Protein AF-A0A1V4VSV1-F1 (afdb_monomer)

pLDDT: mean 84.38, std 17.7, range [35.19, 97.5]

Solvent-accessible surface area (backbone atoms only — not comparable to full-atom values): 9452 Å² total; per-residue (Å²): 112,71,66,55,54,51,50,47,56,56,47,51,64,54,43,76,77,44,80,86,72,87,76,79,71,76,68,72,54,40,36,92,80,39,88,63,48,73,65,60,50,69,40,64,87,72,42,59,91,52,46,59,60,77,68,68,89,43,70,86,30,66,68,44,36,50,51,54,53,51,54,60,76,41,66,98,47,96,46,79,49,67,48,74,43,49,23,57,80,82,36,44,84,40,59,72,30,66,26,35,50,51,38,52,55,48,54,59,56,64,47,70,84,43,98,48,48,77,45,79,29,67,85,69,58,65,58,81,32,15,35,47,55,66,45,58,22,74,71,32,49,51,52,51,50,54,57,52,46,61,57,60,71,68,58,78,88,126

Structure (mmCIF, N/CA/C/O backbone):
data_AF-A0A1V4VSV1-F1
#
_entry.id   AF-A0A1V4VSV1-F1
#
loop_
_atom_site.group_PDB
_atom_site.id
_atom_site.type_symbol
_atom_site.label_atom_id
_atom_site.label_alt_id
_atom_site.label_comp_id
_atom_site.label_asym_id
_atom_site.label_entity_id
_atom_site.label_seq_id
_atom_site.pdbx_PDB_ins_code
_atom_site.Cartn_x
_atom_site.Cartn_y
_atom_site.Cartn_z
_atom_site.occupancy
_atom_site.B_iso_or_equiv
_atom_site.auth_seq_id
_atom_site.auth_comp_id
_atom_site.auth_asym_id
_atom_site.auth_atom_id
_atom_site.pdbx_PDB_model_num
ATOM 1 N N . MET A 1 1 ? -3.295 18.283 -8.071 1.00 55.94 1 MET A N 1
ATOM 2 C CA . MET A 1 1 ? -3.689 16.859 -7.999 1.00 55.94 1 MET A CA 1
ATOM 3 C C . MET A 1 1 ? -4.981 16.621 -7.213 1.00 55.94 1 MET A C 1
ATOM 5 O O . MET A 1 1 ? -5.969 16.2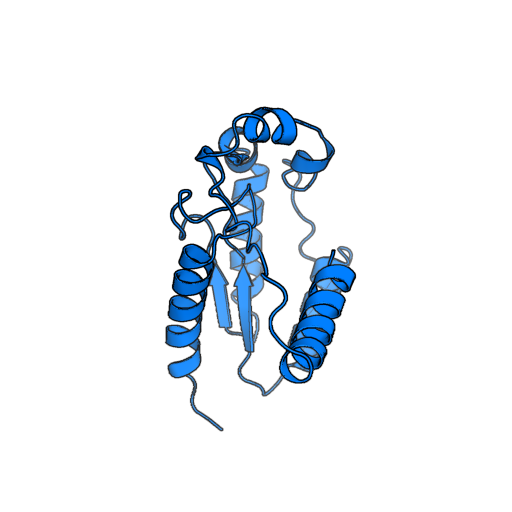85 -7.840 1.00 55.94 1 MET A O 1
ATOM 9 N N . TYR A 1 2 ? -5.063 16.860 -5.892 1.00 39.44 2 TYR A N 1
ATOM 10 C CA . TYR A 1 2 ? -6.349 16.731 -5.156 1.00 39.44 2 TYR A CA 1
ATOM 11 C C . TYR A 1 2 ? -7.333 17.883 -5.443 1.00 39.44 2 TYR A C 1
ATOM 13 O O . TYR A 1 2 ? -8.549 17.709 -5.459 1.00 39.44 2 TYR A O 1
ATOM 21 N N . LYS A 1 3 ? -6.786 19.073 -5.723 1.00 40.38 3 LYS A N 1
ATOM 22 C CA . LYS A 1 3 ? -7.541 20.266 -6.129 1.00 40.38 3 LYS A CA 1
ATOM 23 C C . LYS A 1 3 ? -8.302 20.051 -7.439 1.00 40.38 3 LYS A C 1
ATOM 25 O O . LYS A 1 3 ? -9.422 20.527 -7.558 1.00 40.38 3 LYS A O 1
ATOM 30 N N . ASP A 1 4 ? -7.722 19.287 -8.360 1.00 51.12 4 ASP A N 1
ATOM 31 C CA . ASP A 1 4 ? -8.300 19.030 -9.680 1.00 51.12 4 ASP A CA 1
ATOM 32 C C . ASP A 1 4 ? -9.447 18.013 -9.579 1.00 51.12 4 ASP A C 1
ATOM 34 O O . ASP A 1 4 ? -10.501 18.219 -10.166 1.00 51.12 4 ASP A O 1
ATOM 38 N N . LEU A 1 5 ? -9.307 16.986 -8.728 1.00 50.16 5 LEU A N 1
ATOM 39 C CA . LEU A 1 5 ? -10.374 16.025 -8.402 1.00 50.16 5 LEU A CA 1
ATOM 40 C C . LEU A 1 5 ? -11.557 16.668 -7.663 1.00 50.16 5 LEU A C 1
ATOM 42 O O . LEU A 1 5 ? -12.713 16.383 -7.970 1.00 50.16 5 LEU A O 1
ATOM 46 N N . LEU A 1 6 ? -11.290 17.575 -6.719 1.00 49.47 6 LEU A N 1
ATOM 47 C CA . LEU A 1 6 ? -12.348 18.326 -6.038 1.00 49.47 6 LEU A CA 1
ATOM 48 C C . LEU A 1 6 ? -13.021 19.334 -6.977 1.00 49.47 6 LEU A C 1
ATOM 50 O O . LEU A 1 6 ? -14.244 19.461 -6.954 1.00 49.47 6 LEU A O 1
ATOM 54 N N . GLN A 1 7 ? -12.255 20.015 -7.835 1.00 50.31 7 GLN A N 1
ATOM 55 C CA . GLN A 1 7 ? -12.815 20.873 -8.883 1.00 50.31 7 GLN A CA 1
ATOM 56 C C . GLN A 1 7 ? -13.692 20.080 -9.854 1.00 50.31 7 GLN A C 1
ATOM 58 O O . GLN A 1 7 ? -14.761 20.568 -10.210 1.00 50.31 7 GLN A O 1
ATOM 63 N N . LEU A 1 8 ? -13.297 18.857 -10.214 1.00 51.19 8 LEU A N 1
ATOM 64 C CA . LEU A 1 8 ? -14.093 17.946 -11.038 1.00 51.19 8 LEU A CA 1
ATOM 65 C C . LEU A 1 8 ? -15.399 17.540 -10.344 1.00 51.19 8 LEU A C 1
ATOM 67 O O . LEU A 1 8 ? -16.455 17.666 -10.952 1.00 51.19 8 LEU A O 1
ATOM 71 N N . TYR A 1 9 ? -15.366 17.166 -9.063 1.00 53.88 9 TYR A N 1
ATOM 72 C CA . TYR A 1 9 ? -16.575 16.799 -8.312 1.00 53.88 9 TYR A CA 1
ATOM 73 C C . TYR A 1 9 ? -17.576 17.964 -8.179 1.00 53.88 9 TYR A C 1
ATOM 75 O O . TYR A 1 9 ? -18.788 17.793 -8.338 1.00 53.88 9 TYR A O 1
ATOM 83 N N . PHE A 1 10 ? -17.087 19.184 -7.927 1.00 52.12 10 PHE A N 1
ATOM 84 C CA . PHE A 1 10 ? -17.950 20.369 -7.893 1.00 52.12 10 PHE A CA 1
ATOM 85 C C . PHE A 1 10 ? -18.446 20.769 -9.289 1.00 52.12 10 PHE A C 1
ATOM 87 O O . PHE A 1 10 ? -19.600 21.181 -9.424 1.00 52.12 10 PHE A O 1
ATOM 94 N N . ALA A 1 11 ? -17.628 20.596 -10.330 1.00 51.78 11 ALA A N 1
ATOM 95 C CA . ALA A 1 11 ? -18.034 20.808 -11.717 1.00 51.78 11 ALA A CA 1
ATOM 96 C C . ALA A 1 11 ? -19.105 19.797 -12.166 1.00 51.78 11 ALA A C 1
ATOM 98 O O . ALA A 1 11 ? -20.074 20.190 -12.811 1.00 51.78 11 ALA A O 1
ATOM 99 N N . GLU A 1 12 ? -19.005 18.526 -11.767 1.00 50.91 12 GLU A N 1
ATOM 100 C CA . GLU A 1 12 ? -20.013 17.487 -12.022 1.00 50.91 12 GLU A CA 1
ATOM 101 C C . GLU A 1 12 ? -21.366 17.830 -11.392 1.00 50.91 12 GLU A C 1
ATOM 103 O O . GLU A 1 12 ? -22.408 17.690 -12.037 1.00 50.91 12 GLU A O 1
ATOM 108 N N . LYS A 1 13 ? -21.363 18.358 -10.163 1.00 54.00 13 LYS A N 1
ATOM 109 C CA . LYS A 1 13 ? -22.592 18.787 -9.479 1.00 54.00 13 LYS A CA 1
ATOM 110 C C . LYS A 1 13 ? -23.255 19.993 -10.157 1.00 54.00 13 LYS A C 1
ATOM 112 O O . LYS A 1 13 ? -24.479 20.081 -10.186 1.00 54.00 13 LYS A O 1
ATOM 117 N N . ILE A 1 14 ? -22.457 20.896 -10.732 1.00 48.56 14 ILE A N 1
ATOM 118 C CA . ILE A 1 14 ? -22.936 22.039 -11.528 1.00 48.56 14 ILE A CA 1
ATOM 119 C C . ILE A 1 14 ? -23.462 21.571 -12.900 1.00 48.56 14 ILE A C 1
ATOM 121 O O . ILE A 1 14 ? -24.475 22.084 -13.380 1.00 48.56 14 ILE A O 1
ATOM 125 N N . ASN A 1 15 ? -22.845 20.547 -13.496 1.00 43.91 15 ASN A N 1
ATOM 126 C CA . ASN A 1 15 ? -23.240 19.964 -14.784 1.00 43.91 15 ASN A CA 1
ATOM 127 C C . ASN A 1 15 ? -24.507 19.093 -14.718 1.00 43.91 15 ASN A C 1
ATOM 129 O O . ASN A 1 15 ? -25.156 18.892 -15.740 1.00 43.91 15 ASN A O 1
ATOM 133 N N . GLN A 1 16 ? -24.934 18.628 -13.539 1.00 50.94 16 GLN A N 1
ATOM 134 C CA . GLN A 1 16 ? -26.268 18.025 -13.389 1.00 50.94 16 GLN A CA 1
ATOM 135 C C . GLN A 1 16 ? -27.408 19.043 -13.610 1.00 50.94 16 GLN A C 1
ATOM 137 O O . GLN A 1 16 ? -28.526 18.645 -13.927 1.00 50.94 16 GLN A O 1
ATOM 142 N N . ILE A 1 17 ? -27.133 20.351 -13.489 1.00 50.31 17 ILE A N 1
ATOM 143 C CA . ILE A 1 17 ? -28.122 21.439 -13.611 1.00 50.31 17 ILE A CA 1
ATOM 144 C C . ILE A 1 17 ? -28.134 22.054 -15.026 1.00 50.31 17 ILE A C 1
ATOM 146 O O . ILE A 1 17 ? -29.103 22.708 -15.414 1.00 50.31 17 ILE A O 1
ATOM 150 N N . ARG A 1 18 ? -27.089 21.844 -15.837 1.00 39.72 18 ARG A N 1
ATOM 151 C CA . ARG A 1 18 ? -26.972 22.416 -17.189 1.00 39.72 18 ARG A CA 1
ATOM 152 C C . ARG A 1 18 ? -26.518 21.346 -18.178 1.00 39.72 18 ARG A C 1
ATOM 154 O O . ARG A 1 18 ? -25.452 20.773 -18.020 1.00 39.72 18 ARG A O 1
ATOM 161 N N . GLY A 1 19 ? -27.375 21.079 -19.164 1.00 42.16 19 GLY A N 1
ATOM 162 C CA . GLY A 1 19 ? -27.332 19.933 -20.073 1.00 42.16 19 GLY A CA 1
ATOM 163 C C . GLY A 1 19 ? -25.960 19.523 -20.629 1.00 42.16 19 GLY A C 1
ATOM 164 O O . GLY A 1 19 ? -25.105 20.348 -20.929 1.00 42.16 19 GLY A O 1
ATOM 165 N N . LYS A 1 20 ? -25.838 18.196 -20.776 1.00 45.25 20 LYS A N 1
ATOM 166 C CA . LYS A 1 20 ? -24.750 17.369 -21.325 1.00 45.25 20 LYS A CA 1
ATOM 167 C C . LYS A 1 20 ? -23.638 18.123 -22.067 1.00 45.25 20 LYS A C 1
ATOM 169 O O . LYS A 1 20 ? -23.744 18.391 -23.261 1.00 45.25 20 LYS A O 1
ATOM 174 N N . ILE A 1 21 ? -22.515 18.300 -21.378 1.00 42.56 21 ILE A N 1
ATOM 175 C CA . ILE A 1 21 ? -21.195 18.380 -22.007 1.00 42.56 21 ILE A CA 1
ATOM 176 C C . ILE A 1 21 ? -20.694 16.931 -22.122 1.00 42.56 21 ILE A C 1
ATOM 178 O O . ILE A 1 21 ? -20.773 16.203 -21.128 1.00 42.56 21 ILE A O 1
ATOM 182 N N . PRO A 1 22 ? -20.230 16.462 -23.293 1.00 35.19 22 PRO A N 1
ATOM 183 C CA . PRO A 1 22 ? -19.671 15.127 -23.411 1.00 35.19 22 PRO A CA 1
ATOM 184 C C . PRO A 1 22 ? -18.382 15.091 -22.592 1.00 35.19 22 PRO A C 1
ATOM 186 O O . PRO A 1 22 ? -17.365 15.662 -22.976 1.00 35.19 22 PRO A O 1
ATOM 189 N N . VAL A 1 23 ? -18.445 14.456 -21.424 1.00 42.84 23 VAL A N 1
ATOM 190 C CA . VAL A 1 23 ? -17.249 14.077 -20.683 1.00 42.84 23 VAL A CA 1
ATOM 191 C C . VAL A 1 23 ? -16.655 12.920 -21.470 1.00 42.84 23 VAL A C 1
ATOM 193 O O . VAL A 1 23 ? -17.097 11.781 -21.335 1.00 42.84 23 VAL A O 1
ATOM 196 N N . GLU A 1 24 ? -15.681 13.200 -22.332 1.00 38.69 24 GLU A N 1
ATOM 197 C CA . GLU A 1 24 ? -14.713 12.171 -22.691 1.00 38.69 24 GLU A CA 1
ATOM 198 C C . GLU A 1 24 ? -13.991 11.790 -21.400 1.00 38.69 24 GLU A C 1
ATOM 200 O O . GLU A 1 24 ? -12.990 12.385 -20.998 1.00 38.69 24 GLU A O 1
ATOM 205 N N . THR A 1 25 ? -14.536 10.795 -20.705 1.00 44.81 25 THR A N 1
ATOM 206 C CA . THR A 1 25 ? -13.800 10.028 -19.719 1.00 44.81 25 THR A CA 1
ATOM 207 C C . THR A 1 25 ? -12.669 9.372 -20.496 1.00 44.81 25 THR A C 1
ATOM 209 O O . THR A 1 25 ? -12.864 8.306 -21.085 1.00 44.81 25 THR A O 1
ATOM 212 N N . LYS A 1 26 ? -11.489 9.999 -20.568 1.00 50.72 26 LYS A N 1
ATOM 213 C CA . LYS A 1 26 ? -10.279 9.252 -20.912 1.00 50.72 26 LYS A CA 1
ATOM 214 C C . LYS A 1 26 ? -10.145 8.201 -19.822 1.00 50.72 26 LYS A C 1
ATOM 216 O O . LYS A 1 26 ? -9.670 8.498 -18.730 1.00 50.72 26 LYS A O 1
ATOM 221 N N . SER A 1 27 ? -10.693 7.018 -20.102 1.00 63.28 27 SER A N 1
ATOM 222 C CA . SER A 1 27 ? -10.644 5.855 -19.231 1.00 63.28 27 SER A CA 1
ATOM 223 C C . SER A 1 27 ? -9.205 5.726 -18.758 1.00 63.28 27 SER A C 1
ATOM 225 O O . SER A 1 27 ? -8.291 5.783 -19.590 1.00 63.28 27 SER A O 1
ATOM 227 N N . VAL A 1 28 ? -9.003 5.673 -17.441 1.00 81.38 28 VAL A N 1
ATOM 228 C CA . VAL A 1 28 ? -7.671 5.542 -16.853 1.00 81.38 28 VAL A CA 1
ATOM 229 C C . VAL A 1 28 ? -7.062 4.272 -17.432 1.00 81.38 28 VAL A C 1
ATOM 231 O O . VAL A 1 28 ? -7.476 3.168 -17.094 1.00 81.38 28 VAL A O 1
ATOM 234 N N . GLN A 1 29 ? -6.124 4.440 -18.363 1.00 88.38 29 GLN A N 1
ATOM 235 C CA . GLN A 1 29 ? -5.552 3.310 -19.079 1.00 88.38 29 GLN A CA 1
ATOM 236 C C . GLN A 1 29 ? -4.646 2.506 -18.145 1.00 88.38 29 GLN A C 1
ATOM 238 O O . GLN A 1 29 ? -3.948 3.112 -17.313 1.00 88.38 29 GLN A O 1
ATOM 243 N N . PRO A 1 30 ? -4.620 1.173 -18.304 1.00 95.12 30 PRO A N 1
ATOM 244 C CA . PRO A 1 30 ? -3.684 0.333 -17.583 1.00 95.12 30 PRO A CA 1
ATOM 245 C C . PRO A 1 30 ? -2.246 0.709 -17.940 1.00 95.12 30 PRO A C 1
ATOM 247 O O . PRO A 1 30 ? -1.964 1.248 -19.016 1.00 95.12 30 PRO A O 1
ATOM 250 N N . TRP A 1 31 ? -1.325 0.420 -17.029 1.00 95.19 31 TRP A N 1
ATOM 251 C CA . TRP A 1 31 ? 0.078 0.798 -17.176 1.00 95.19 31 TRP A CA 1
ATOM 252 C C . TRP A 1 31 ? 0.735 0.196 -18.429 1.00 95.19 31 TRP A C 1
ATOM 254 O O . TRP A 1 31 ? 1.534 0.866 -19.077 1.00 95.19 31 TRP A O 1
ATOM 264 N N . TYR A 1 32 ? 0.353 -1.025 -18.819 1.00 94.88 32 TYR A N 1
ATOM 265 C CA . TYR A 1 32 ? 0.912 -1.727 -19.980 1.00 94.88 32 TYR A CA 1
ATOM 266 C C . TYR A 1 32 ? 0.457 -1.149 -21.329 1.00 94.88 32 TYR A C 1
ATOM 268 O O . TYR A 1 32 ? 0.977 -1.542 -22.365 1.00 94.88 32 TYR A O 1
ATOM 276 N N . ALA A 1 33 ? -0.506 -0.221 -21.336 1.00 94.69 33 ALA A N 1
ATOM 277 C CA . ALA A 1 33 ? -0.892 0.539 -22.526 1.00 94.69 33 ALA A CA 1
ATOM 278 C C . ALA A 1 33 ? -0.099 1.858 -22.667 1.00 94.69 33 ALA A C 1
ATOM 280 O O . ALA A 1 33 ? -0.417 2.683 -23.524 1.00 94.69 33 ALA A O 1
ATOM 281 N N . LYS A 1 34 ? 0.886 2.103 -21.788 1.00 91.75 34 LYS A N 1
ATOM 282 C CA . LYS A 1 34 ? 1.673 3.341 -21.719 1.00 91.75 34 LYS A CA 1
ATOM 283 C C . LYS A 1 34 ? 3.143 3.043 -21.993 1.00 91.75 34 LYS A C 1
ATOM 285 O O . LYS A 1 34 ? 3.940 2.933 -21.066 1.00 91.75 34 LYS A O 1
ATOM 290 N N . ASP A 1 35 ? 3.515 2.999 -23.266 1.00 92.19 35 ASP A N 1
ATOM 291 C CA . ASP A 1 35 ? 4.880 2.645 -23.693 1.00 92.19 35 ASP A CA 1
ATOM 292 C C . ASP A 1 35 ? 5.975 3.543 -23.083 1.00 92.19 35 ASP A C 1
ATOM 294 O O . ASP A 1 35 ? 7.102 3.106 -22.871 1.00 92.19 35 ASP A O 1
ATOM 298 N N . PHE A 1 36 ? 5.650 4.797 -22.749 1.00 90.00 36 PHE A N 1
ATOM 299 C CA . PHE A 1 36 ? 6.585 5.744 -22.129 1.00 90.00 36 PHE A CA 1
ATOM 300 C C . PHE A 1 36 ? 6.812 5.511 -20.627 1.00 90.00 36 PHE A C 1
ATOM 302 O O . PHE A 1 36 ? 7.776 6.029 -20.061 1.00 90.00 36 PHE A O 1
ATOM 309 N N . LEU A 1 37 ? 5.906 4.796 -19.953 1.00 90.88 37 LEU A N 1
ATOM 310 C CA . LEU A 1 37 ? 5.861 4.738 -18.494 1.00 90.88 37 LEU A CA 1
ATOM 311 C C . LEU A 1 37 ? 7.065 4.001 -17.882 1.00 90.88 37 LEU A C 1
ATOM 313 O O . LEU A 1 37 ? 7.634 4.548 -16.938 1.00 90.88 37 LEU A O 1
ATOM 317 N N . PRO A 1 38 ? 7.510 2.830 -18.386 1.00 90.50 38 PRO A N 1
ATOM 318 C CA . PRO A 1 38 ? 8.669 2.148 -17.810 1.00 90.50 38 PRO A CA 1
ATOM 319 C C . PRO A 1 38 ? 9.935 3.013 -17.795 1.00 90.50 38 PRO A C 1
ATOM 321 O O . PRO A 1 38 ? 10.678 2.991 -16.818 1.00 90.50 38 PRO A O 1
ATOM 324 N N . GLU A 1 39 ? 10.163 3.806 -18.847 1.00 89.56 39 GLU A N 1
ATOM 325 C CA . GLU A 1 39 ? 11.318 4.707 -18.927 1.00 89.56 39 GLU A CA 1
ATOM 326 C C . GLU A 1 39 ? 11.157 5.918 -18.004 1.00 89.56 39 GLU A C 1
ATOM 328 O O . GLU A 1 39 ? 12.085 6.263 -17.276 1.00 89.56 39 GLU A O 1
ATOM 333 N N . LEU A 1 40 ? 9.961 6.517 -17.963 1.00 89.88 40 LEU A N 1
ATOM 334 C CA . LEU A 1 40 ? 9.653 7.615 -17.044 1.00 89.88 40 LEU A CA 1
ATOM 335 C C . LEU A 1 40 ? 9.932 7.220 -15.589 1.00 89.88 40 LEU A C 1
ATOM 337 O O . LEU A 1 40 ? 10.545 7.980 -14.844 1.00 89.88 40 LEU A O 1
ATOM 341 N N . LEU A 1 41 ? 9.541 6.007 -15.194 1.00 90.50 41 LEU A N 1
ATOM 342 C CA . LEU A 1 41 ? 9.722 5.533 -13.826 1.00 90.50 41 LEU A CA 1
ATOM 343 C C . LEU A 1 41 ? 11.181 5.294 -13.446 1.00 90.50 41 LEU A C 1
ATOM 345 O O . LEU A 1 41 ? 11.454 5.136 -12.266 1.00 90.50 41 LEU A O 1
ATOM 349 N N . LYS A 1 42 ? 12.143 5.281 -14.375 1.00 89.25 42 LYS A N 1
ATOM 350 C CA . LYS A 1 42 ? 13.571 5.209 -14.015 1.00 89.25 42 LYS A CA 1
ATOM 351 C C . LYS A 1 42 ? 14.101 6.513 -13.416 1.00 89.25 42 LYS A C 1
ATOM 353 O O . LYS A 1 42 ? 15.190 6.510 -12.846 1.00 89.25 42 LYS A O 1
ATOM 358 N N . GLN A 1 43 ? 13.368 7.622 -13.544 1.00 89.31 43 GLN A N 1
ATOM 359 C CA . GLN A 1 43 ? 13.828 8.908 -13.029 1.00 89.31 43 GLN A CA 1
ATOM 360 C C . GLN A 1 43 ? 13.865 8.909 -11.484 1.00 89.31 43 GLN A C 1
ATOM 362 O O . GLN A 1 43 ? 12.978 8.328 -10.848 1.00 89.31 43 GLN A O 1
ATOM 367 N N . PRO A 1 44 ? 14.874 9.546 -10.853 1.00 87.25 44 PRO A N 1
ATOM 368 C CA . PRO A 1 44 ? 15.087 9.474 -9.405 1.00 87.25 44 PRO A CA 1
ATOM 369 C C . PRO A 1 44 ? 13.889 9.900 -8.550 1.00 87.25 44 PRO A C 1
ATOM 371 O O . PRO A 1 44 ? 13.697 9.374 -7.457 1.00 87.25 44 PRO A O 1
ATOM 374 N N . GLU A 1 45 ? 13.076 10.843 -9.018 1.00 85.88 45 GLU A N 1
ATOM 375 C CA . GLU A 1 45 ? 11.866 11.306 -8.334 1.00 85.88 45 GLU A CA 1
ATOM 376 C C . GLU A 1 45 ? 10.817 10.208 -8.135 1.00 85.88 45 GLU A C 1
ATOM 378 O O . GLU A 1 45 ? 10.127 10.235 -7.121 1.00 85.88 45 GLU A O 1
ATOM 383 N N . TYR A 1 46 ? 10.734 9.226 -9.037 1.00 85.94 46 TYR A N 1
ATOM 384 C CA . TYR A 1 46 ? 9.808 8.093 -8.924 1.00 85.94 46 TYR A CA 1
ATOM 385 C C . TYR A 1 46 ? 10.397 6.919 -8.140 1.00 85.94 46 TYR A C 1
ATOM 387 O O . TYR A 1 46 ? 9.682 5.977 -7.817 1.00 85.94 46 TYR A O 1
ATOM 395 N N . ARG A 1 47 ? 11.699 6.963 -7.837 1.00 83.19 47 ARG A N 1
ATOM 396 C CA . ARG A 1 47 ? 12.439 5.882 -7.166 1.00 83.19 47 ARG A CA 1
ATOM 397 C C . ARG A 1 47 ? 12.859 6.242 -5.738 1.00 83.19 47 ARG A C 1
ATOM 399 O O . ARG A 1 47 ? 13.172 5.356 -4.949 1.00 83.19 47 ARG A O 1
ATOM 406 N N . ARG A 1 48 ? 12.852 7.536 -5.386 1.00 80.00 48 ARG A N 1
ATOM 407 C CA . ARG A 1 48 ? 13.345 8.068 -4.100 1.00 80.00 48 ARG A CA 1
ATOM 408 C C . ARG A 1 48 ? 12.713 7.395 -2.884 1.00 80.00 48 ARG A C 1
ATOM 410 O O . ARG A 1 48 ? 13.417 7.128 -1.914 1.00 80.00 48 ARG A O 1
ATOM 417 N N . ASP A 1 49 ? 11.417 7.120 -2.951 1.00 76.62 49 ASP A N 1
ATOM 418 C CA . ASP A 1 49 ? 10.657 6.584 -1.820 1.00 76.62 49 ASP A CA 1
ATOM 419 C C . ASP A 1 49 ? 10.822 5.060 -1.654 1.00 76.62 49 ASP A C 1
ATOM 421 O O . ASP A 1 49 ? 10.343 4.491 -0.676 1.00 76.62 49 ASP A O 1
ATOM 425 N N . TYR A 1 50 ? 11.564 4.405 -2.558 1.00 81.62 50 TYR A N 1
ATOM 426 C CA . TYR A 1 50 ? 11.879 2.972 -2.529 1.00 81.62 50 TYR A CA 1
ATOM 427 C C . TYR A 1 50 ? 13.361 2.708 -2.198 1.00 81.62 50 TYR A C 1
ATOM 429 O O . TYR A 1 50 ? 13.992 1.774 -2.701 1.00 81.62 50 TYR A O 1
ATOM 437 N N . ALA A 1 51 ? 13.952 3.584 -1.382 1.00 69.69 51 ALA A N 1
ATOM 438 C CA . ALA A 1 51 ? 15.345 3.489 -0.966 1.00 69.69 51 ALA A CA 1
ATOM 439 C C . ALA A 1 51 ? 15.623 2.234 -0.112 1.00 69.69 51 ALA A C 1
ATOM 441 O O . ALA A 1 51 ? 14.783 1.792 0.666 1.00 69.69 51 ALA A O 1
ATOM 442 N N . ASP A 1 52 ? 16.852 1.718 -0.207 1.00 83.31 52 ASP A N 1
ATOM 443 C CA . ASP A 1 52 ? 17.344 0.544 0.5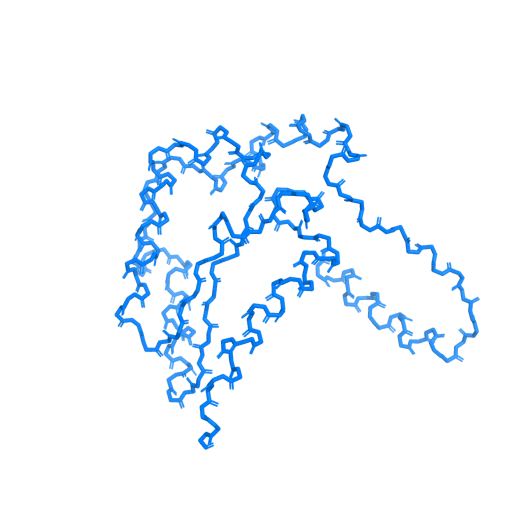42 1.00 83.31 52 ASP A CA 1
ATOM 444 C C . ASP A 1 52 ? 17.639 0.841 2.026 1.00 83.31 52 ASP A C 1
ATOM 446 O O . ASP A 1 52 ? 18.062 -0.017 2.792 1.00 83.31 52 ASP A O 1
ATOM 450 N N . ASN A 1 53 ? 17.450 2.088 2.455 1.00 86.06 53 ASN A N 1
ATOM 451 C CA . ASN A 1 53 ? 17.724 2.475 3.830 1.00 86.06 53 ASN A CA 1
ATOM 452 C C . ASN A 1 53 ? 16.616 1.967 4.759 1.00 86.06 53 ASN A C 1
ATOM 454 O O . ASN A 1 53 ? 15.425 2.033 4.443 1.00 86.06 53 ASN A O 1
ATOM 458 N N . MET A 1 54 ? 17.005 1.525 5.953 1.00 85.69 54 MET A N 1
ATOM 459 C CA . MET A 1 54 ? 16.048 1.167 6.996 1.00 85.69 54 MET A CA 1
ATOM 460 C C . MET A 1 54 ? 15.190 2.377 7.387 1.00 85.69 54 MET A C 1
ATOM 462 O O . MET A 1 54 ? 15.698 3.449 7.705 1.00 85.69 54 MET A O 1
ATOM 466 N N . PHE A 1 55 ? 13.875 2.186 7.412 1.00 86.31 55 PHE A N 1
ATOM 467 C CA . PHE A 1 55 ? 12.900 3.211 7.768 1.00 86.31 55 PHE A CA 1
ATOM 468 C C . PHE A 1 55 ? 12.912 3.492 9.276 1.00 86.31 55 PHE A C 1
ATOM 470 O O . PHE A 1 55 ? 12.877 2.572 10.084 1.00 86.31 55 PHE A O 1
ATOM 477 N N . GLU A 1 56 ? 12.926 4.732 9.731 1.00 90.94 56 GLU A N 1
ATOM 478 C CA . GLU A 1 56 ? 12.829 4.992 11.174 1.00 90.94 56 GLU A CA 1
ATOM 479 C C . GLU A 1 56 ? 11.390 4.723 11.653 1.00 90.94 56 GLU A C 1
ATOM 481 O O . GLU A 1 56 ? 10.455 5.393 11.221 1.00 90.94 56 GLU A O 1
ATOM 486 N N . MET A 1 57 ? 11.197 3.708 12.511 1.00 91.31 57 MET A N 1
ATOM 487 C CA . MET A 1 57 ? 9.877 3.256 13.001 1.00 91.31 57 MET A CA 1
ATOM 488 C C . MET A 1 57 ? 9.490 3.899 14.347 1.00 91.31 57 MET A C 1
ATOM 490 O O . MET A 1 57 ? 8.699 3.338 15.109 1.00 91.31 57 MET A O 1
ATOM 494 N N . ASP A 1 58 ? 10.059 5.060 14.667 1.00 91.31 58 ASP A N 1
ATOM 495 C CA . ASP A 1 58 ? 9.847 5.775 15.925 1.00 91.31 58 ASP A CA 1
ATOM 496 C C . ASP A 1 58 ? 9.327 7.207 15.705 1.00 91.31 58 ASP A C 1
ATOM 498 O O . ASP A 1 58 ? 9.094 7.648 14.583 1.00 91.31 58 ASP A O 1
ATOM 502 N N . GLY A 1 59 ? 9.103 7.943 16.795 1.00 87.69 59 GLY A N 1
ATOM 503 C CA . GLY A 1 59 ? 8.548 9.296 16.744 1.00 87.69 59 GLY A CA 1
ATOM 504 C C . GLY A 1 59 ? 9.454 10.369 16.126 1.00 87.69 59 GLY A C 1
ATOM 505 O O . GLY A 1 59 ? 8.971 11.488 15.958 1.00 87.69 59 GLY A O 1
ATOM 506 N N . ASN A 1 60 ? 10.715 10.067 15.796 1.00 92.50 60 ASN A N 1
ATOM 507 C CA . ASN A 1 60 ? 11.595 10.997 15.081 1.00 92.50 60 ASN A CA 1
ATOM 508 C C . ASN A 1 60 ? 11.226 11.073 13.596 1.00 92.50 60 ASN A C 1
ATOM 510 O O . ASN A 1 60 ? 11.380 12.124 12.974 1.00 92.50 60 ASN A O 1
ATOM 514 N N . ASN A 1 61 ? 10.649 9.997 13.055 1.00 92.44 61 ASN A N 1
ATOM 515 C CA . ASN A 1 61 ? 10.043 9.996 11.736 1.00 92.44 61 ASN A CA 1
ATOM 516 C C . ASN A 1 61 ? 8.661 10.672 11.787 1.00 92.44 61 ASN A C 1
ATOM 518 O O . ASN A 1 61 ? 7.744 10.148 12.436 1.00 92.44 61 ASN A O 1
ATOM 522 N N . PRO A 1 62 ? 8.443 11.786 11.058 1.00 94.31 62 PRO A N 1
ATOM 523 C CA . PRO A 1 62 ? 7.156 12.475 11.054 1.00 94.31 62 PRO A CA 1
ATOM 524 C C . PRO A 1 62 ? 5.979 11.571 10.665 1.00 94.31 62 PRO A C 1
ATOM 526 O O . PRO A 1 62 ? 4.889 11.726 11.212 1.00 94.31 62 PRO A O 1
ATOM 529 N N . GLN A 1 63 ? 6.181 10.596 9.772 1.00 92.25 63 GLN A N 1
ATOM 530 C CA . GLN A 1 63 ? 5.114 9.679 9.360 1.00 92.25 63 GLN A CA 1
ATOM 531 C C . GLN A 1 63 ? 4.645 8.808 10.529 1.00 92.25 63 GLN A C 1
ATOM 533 O O . GLN A 1 63 ? 3.44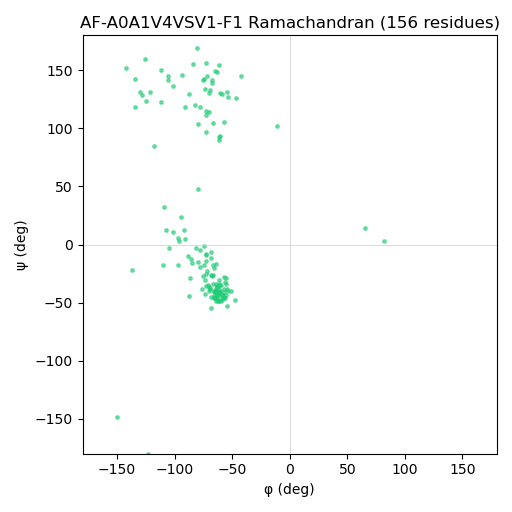7 8.712 10.794 1.00 92.25 63 GLN A O 1
ATOM 538 N N . ILE A 1 64 ? 5.582 8.235 11.286 1.00 95.56 64 ILE A N 1
ATOM 539 C CA . ILE A 1 64 ? 5.276 7.421 12.467 1.00 95.56 64 ILE A CA 1
ATOM 540 C C . ILE A 1 64 ? 4.716 8.280 13.600 1.00 95.56 64 ILE A C 1
ATOM 542 O O . ILE A 1 64 ? 3.775 7.864 14.283 1.00 95.56 64 ILE A O 1
ATOM 546 N N . TYR A 1 65 ? 5.242 9.493 13.790 1.00 96.12 65 TYR A N 1
ATOM 547 C CA . TYR A 1 65 ? 4.684 10.457 14.736 1.00 96.12 65 TYR A CA 1
ATOM 548 C C . TYR A 1 65 ? 3.194 10.698 14.461 1.00 96.12 65 TYR A C 1
ATOM 550 O O . TYR A 1 65 ? 2.364 10.530 15.360 1.00 96.12 65 TYR A O 1
ATOM 558 N N . PHE A 1 66 ? 2.833 11.032 13.218 1.00 97.00 66 PHE A N 1
ATOM 559 C CA . PHE A 1 66 ? 1.440 11.289 12.856 1.00 97.00 66 PHE A CA 1
ATOM 560 C C . PHE A 1 66 ? 0.580 10.026 12.893 1.00 97.00 66 PHE A C 1
ATOM 562 O O . PHE A 1 66 ? -0.552 10.104 13.368 1.00 97.00 66 PHE A O 1
ATOM 569 N N . LEU A 1 67 ? 1.101 8.863 12.494 1.00 96.19 67 LEU A N 1
ATOM 570 C CA . LEU A 1 67 ? 0.385 7.591 12.636 1.00 96.19 67 LEU A CA 1
ATOM 571 C C . LEU A 1 67 ? 0.035 7.300 14.099 1.00 96.19 67 LEU A C 1
ATOM 573 O O . LEU A 1 67 ? -1.120 7.001 14.398 1.00 96.19 67 LEU A O 1
ATOM 577 N N . ASN A 1 68 ? 0.977 7.482 15.030 1.00 96.12 68 ASN A N 1
ATOM 578 C CA . ASN A 1 68 ? 0.702 7.334 16.461 1.00 96.12 68 ASN A CA 1
ATOM 579 C C . ASN A 1 68 ? -0.378 8.324 16.940 1.00 96.12 68 ASN A C 1
ATOM 581 O O . ASN A 1 68 ? -1.253 7.945 17.717 1.00 96.12 68 ASN A O 1
ATOM 585 N N . LYS A 1 69 ? -0.354 9.580 16.466 1.00 97.50 69 LYS A N 1
ATOM 586 C CA . LYS A 1 69 ? -1.387 10.577 16.803 1.00 97.50 69 LYS A CA 1
ATOM 587 C C . LYS A 1 69 ? -2.761 10.207 16.250 1.00 97.50 69 LYS A C 1
ATOM 589 O O . LYS A 1 69 ? -3.748 10.366 16.961 1.00 97.50 69 LYS A O 1
ATOM 594 N N . ILE A 1 70 ? -2.832 9.704 15.019 1.00 97.00 70 ILE A N 1
ATOM 595 C CA . ILE A 1 70 ? -4.083 9.236 14.413 1.00 97.00 70 ILE A CA 1
ATOM 596 C C . ILE A 1 70 ? -4.644 8.067 15.222 1.00 97.00 70 ILE A C 1
ATOM 598 O O . ILE A 1 70 ? -5.809 8.119 15.602 1.00 97.00 70 ILE A O 1
ATOM 602 N N . ILE A 1 71 ? -3.820 7.064 15.543 1.00 96.62 71 ILE A N 1
ATOM 603 C CA . ILE A 1 71 ? -4.232 5.897 16.337 1.00 96.62 71 ILE A CA 1
ATOM 604 C C . ILE A 1 71 ? -4.789 6.331 17.699 1.00 96.62 71 ILE A C 1
ATOM 606 O O . ILE A 1 71 ? -5.862 5.877 18.089 1.00 96.62 71 ILE A O 1
ATOM 610 N N . GLU A 1 72 ? -4.123 7.259 18.391 1.00 96.88 72 GLU A N 1
ATOM 611 C CA . GLU A 1 72 ? -4.615 7.771 19.677 1.00 96.88 72 GLU A CA 1
ATOM 612 C C . GLU A 1 72 ? -5.963 8.497 19.534 1.00 96.88 72 GLU A C 1
ATOM 614 O O . GLU A 1 72 ? -6.885 8.259 20.311 1.00 96.88 72 GLU A O 1
ATOM 619 N N . LEU A 1 73 ? -6.132 9.332 18.502 1.00 97.25 73 LEU A N 1
ATOM 620 C CA . LEU A 1 73 ? -7.399 10.027 18.223 1.00 97.25 73 LEU A CA 1
ATOM 621 C C . LEU A 1 73 ? -8.542 9.081 17.811 1.00 97.25 73 LEU A C 1
ATOM 623 O O . LEU A 1 73 ? -9.718 9.469 17.839 1.00 97.25 73 LEU A O 1
ATOM 627 N N . GLN A 1 74 ? -8.212 7.855 17.408 1.00 95.88 74 GLN A N 1
ATOM 628 C CA . GLN A 1 74 ? -9.174 6.811 17.077 1.00 95.88 74 GLN A CA 1
ATOM 629 C C . GLN A 1 74 ? -9.456 5.839 18.232 1.00 95.88 74 GLN A C 1
ATOM 631 O O . GLN A 1 74 ? -10.238 4.902 18.066 1.00 95.88 74 GLN A O 1
ATOM 636 N N . LYS A 1 75 ? -8.878 6.056 19.417 1.00 94.06 75 LYS A N 1
ATOM 637 C CA . LYS A 1 75 ? -9.091 5.183 20.574 1.00 94.06 75 LYS A CA 1
ATOM 638 C C . LYS A 1 75 ? -10.581 5.016 20.894 1.00 94.06 75 LYS A C 1
ATOM 640 O O . LYS A 1 75 ? -11.330 5.987 20.983 1.00 94.06 75 LYS A O 1
ATOM 645 N N . GLY A 1 76 ? -11.001 3.762 21.069 1.00 91.62 76 GLY A N 1
ATOM 646 C CA . GLY A 1 76 ? -12.399 3.393 21.314 1.00 91.62 76 GLY A CA 1
ATOM 647 C C . GLY A 1 76 ? -13.275 3.298 20.058 1.00 91.62 76 GLY A C 1
ATOM 648 O O . GLY A 1 76 ? -14.467 3.033 20.187 1.00 91.62 76 GLY A O 1
ATOM 649 N N . LYS A 1 77 ? -12.714 3.490 18.856 1.00 92.44 77 LYS A N 1
ATOM 650 C CA . LYS A 1 77 ? -13.412 3.322 17.572 1.00 92.44 77 LYS A CA 1
ATOM 651 C C . LYS A 1 77 ? -12.852 2.128 16.809 1.00 92.44 77 LYS A C 1
ATOM 653 O O . LYS A 1 77 ? -11.656 1.853 16.868 1.00 92.44 77 LYS A O 1
ATOM 658 N N . ASN A 1 78 ? -13.700 1.485 16.012 1.00 92.38 78 ASN A N 1
ATOM 659 C CA . ASN A 1 78 ? -13.243 0.487 15.050 1.00 92.38 78 ASN A CA 1
ATOM 660 C C . ASN A 1 78 ? -12.467 1.196 13.932 1.00 92.38 78 ASN A C 1
ATOM 662 O O . ASN A 1 78 ? -13.035 1.998 13.189 1.00 92.38 78 ASN A O 1
ATOM 666 N N . THR A 1 79 ? -11.165 0.931 13.849 1.00 94.38 79 THR A N 1
ATOM 667 C CA . THR A 1 79 ? -10.256 1.589 12.906 1.00 94.38 79 THR A CA 1
ATOM 668 C C . THR A 1 79 ? -9.476 0.546 12.139 1.00 94.38 79 THR A C 1
ATOM 670 O O . THR A 1 79 ? -8.844 -0.317 12.740 1.00 94.38 79 THR A O 1
ATOM 673 N N . LEU A 1 80 ? -9.499 0.673 10.815 1.00 95.56 80 LEU A N 1
ATOM 674 C CA . LEU A 1 80 ? -8.728 -0.141 9.892 1.00 95.56 80 LEU A CA 1
ATOM 675 C C . LEU A 1 80 ? -7.675 0.749 9.250 1.00 95.56 80 LEU A C 1
ATOM 677 O O . LEU A 1 80 ? -8.008 1.744 8.604 1.00 95.56 80 LEU A O 1
ATOM 681 N N . ILE A 1 81 ? -6.417 0.362 9.396 1.00 96.56 81 ILE A N 1
ATOM 682 C CA . ILE A 1 81 ? -5.304 0.900 8.623 1.00 96.56 81 ILE A CA 1
ATOM 683 C C . ILE A 1 81 ? -4.910 -0.163 7.602 1.00 96.56 81 ILE A C 1
ATOM 685 O O . ILE A 1 81 ? -4.921 -1.357 7.892 1.00 96.56 81 ILE A O 1
ATOM 689 N N . PHE A 1 82 ? -4.564 0.244 6.388 1.00 96.62 82 PHE A N 1
ATOM 690 C CA . PHE A 1 82 ? -4.034 -0.690 5.407 1.00 96.62 82 PHE A CA 1
ATOM 691 C C . PHE A 1 82 ? -2.811 -0.114 4.704 1.00 96.62 82 PHE A C 1
ATOM 693 O O . PHE A 1 82 ? -2.755 1.083 4.423 1.00 96.62 82 PHE A O 1
ATOM 700 N N . LEU A 1 83 ? -1.831 -0.974 4.426 1.00 95.69 83 LEU A N 1
ATOM 701 C CA . LEU A 1 83 ? -0.722 -0.648 3.535 1.00 95.69 83 LEU A CA 1
ATOM 702 C C . LEU A 1 83 ? -1.202 -0.860 2.102 1.00 95.69 83 LEU A C 1
ATOM 704 O O . LEU A 1 83 ? -1.639 -1.960 1.762 1.00 95.69 83 LEU A O 1
ATOM 708 N N . ALA A 1 84 ? -1.169 0.198 1.294 1.00 93.94 84 ALA A N 1
ATOM 709 C CA . ALA A 1 84 ? -1.586 0.145 -0.101 1.00 93.94 84 ALA A CA 1
ATOM 710 C C . ALA A 1 84 ? -0.692 -0.801 -0.919 1.00 93.94 84 ALA A C 1
ATOM 712 O O . ALA A 1 84 ? 0.496 -0.950 -0.639 1.00 93.94 84 ALA A O 1
ATOM 713 N N . ALA A 1 85 ? -1.280 -1.439 -1.932 1.00 94.50 85 ALA A N 1
ATOM 714 C CA . ALA A 1 85 ? -0.523 -2.224 -2.896 1.00 94.50 85 ALA A CA 1
ATOM 715 C C . ALA A 1 85 ? 0.276 -1.310 -3.834 1.00 94.50 85 ALA A C 1
ATOM 717 O O . ALA A 1 85 ? -0.106 -0.165 -4.077 1.00 94.50 85 ALA A O 1
ATOM 718 N N . VAL A 1 86 ? 1.337 -1.865 -4.407 1.00 94.81 86 VAL A N 1
ATOM 719 C CA . VAL A 1 86 ? 2.131 -1.255 -5.475 1.00 94.81 86 VAL A CA 1
ATOM 720 C C . VAL A 1 86 ? 2.209 -2.229 -6.647 1.00 94.81 86 VAL A C 1
ATOM 722 O O . VAL A 1 86 ? 1.984 -3.424 -6.457 1.00 94.81 86 VAL A O 1
ATOM 725 N N . ASN A 1 87 ? 2.516 -1.724 -7.839 1.00 96.31 87 ASN A N 1
ATOM 726 C CA . ASN A 1 87 ? 2.787 -2.561 -9.004 1.00 96.31 87 ASN A CA 1
ATOM 727 C C . ASN A 1 87 ? 4.223 -3.087 -8.905 1.00 96.31 87 ASN A C 1
ATOM 729 O O . ASN A 1 87 ? 5.182 -2.338 -9.124 1.00 96.31 87 ASN A O 1
ATOM 733 N N . ASP A 1 88 ? 4.366 -4.353 -8.534 1.00 93.19 88 ASP A N 1
ATOM 734 C CA . ASP A 1 88 ? 5.671 -4.955 -8.274 1.00 93.19 88 ASP A CA 1
ATOM 735 C C . ASP A 1 88 ? 6.475 -5.203 -9.565 1.00 93.19 88 ASP A C 1
ATOM 737 O O . ASP A 1 88 ? 7.702 -5.128 -9.539 1.00 93.19 88 ASP A O 1
ATOM 741 N N . GLU A 1 89 ? 5.813 -5.356 -10.715 1.00 95.00 89 GLU A N 1
ATOM 742 C CA . GLU A 1 89 ? 6.465 -5.452 -12.028 1.00 95.00 89 GLU A CA 1
ATOM 743 C C . GLU A 1 89 ? 7.176 -4.149 -12.414 1.00 95.00 89 GLU A C 1
ATOM 745 O O . GLU A 1 89 ? 8.332 -4.166 -12.840 1.00 95.00 89 GLU A O 1
ATOM 750 N N . LEU A 1 90 ? 6.523 -2.998 -12.231 1.00 94.50 90 LEU A N 1
ATOM 751 C CA . LEU A 1 90 ? 7.130 -1.695 -12.540 1.00 94.50 90 LEU A CA 1
ATOM 752 C C . LEU A 1 90 ? 8.221 -1.284 -11.539 1.00 94.50 90 LEU A C 1
ATOM 754 O O . LEU A 1 90 ? 9.095 -0.462 -11.854 1.00 94.50 90 LEU A O 1
ATOM 758 N N . LEU A 1 91 ? 8.169 -1.846 -10.331 1.00 92.19 91 LEU A N 1
ATOM 759 C CA . LEU A 1 91 ? 9.074 -1.545 -9.224 1.00 92.19 91 LEU A CA 1
ATOM 760 C C . LEU A 1 91 ? 10.081 -2.660 -8.929 1.00 92.19 91 LEU A C 1
ATOM 762 O O . LEU A 1 91 ? 10.759 -2.592 -7.906 1.00 92.19 91 LEU A O 1
ATOM 766 N N . TYR A 1 92 ? 10.215 -3.645 -9.820 1.00 91.25 92 TYR A N 1
ATOM 767 C CA . TYR A 1 92 ? 10.980 -4.872 -9.583 1.00 91.25 92 TYR A CA 1
ATOM 768 C C 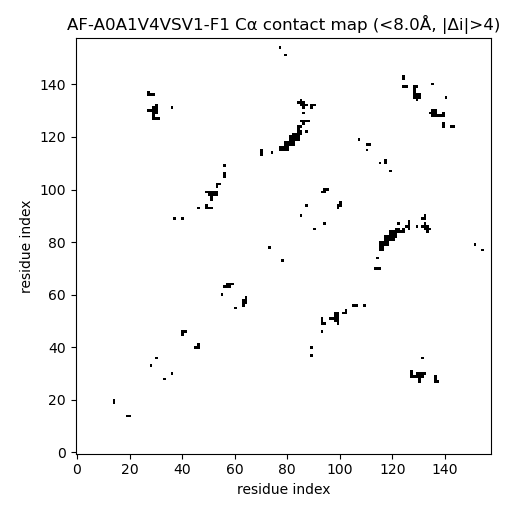. TYR A 1 92 ? 12.379 -4.627 -8.994 1.00 91.25 92 TYR A C 1
ATOM 770 O O . TYR A 1 92 ? 12.753 -5.243 -7.996 1.00 91.25 92 TYR A O 1
ATOM 778 N N . ASP A 1 93 ? 13.139 -3.691 -9.563 1.00 89.75 93 ASP A N 1
ATOM 779 C CA . ASP A 1 93 ? 14.506 -3.403 -9.112 1.00 89.75 93 ASP A CA 1
ATOM 780 C C . ASP A 1 93 ? 14.565 -2.780 -7.708 1.00 89.75 93 ASP A C 1
ATOM 782 O O . ASP A 1 93 ? 15.561 -2.937 -7.001 1.00 89.75 93 ASP A O 1
ATOM 786 N N . ASP A 1 94 ? 13.518 -2.074 -7.280 1.00 89.75 94 ASP A N 1
ATOM 787 C CA . ASP A 1 94 ? 13.486 -1.461 -5.955 1.00 89.75 94 ASP A CA 1
ATOM 788 C C . ASP A 1 94 ? 12.961 -2.402 -4.888 1.00 89.75 94 ASP A C 1
ATOM 790 O O . ASP A 1 94 ? 13.533 -2.487 -3.803 1.00 89.75 94 ASP A O 1
ATOM 794 N N . ILE A 1 95 ? 11.882 -3.123 -5.186 1.00 90.06 95 ILE A N 1
ATOM 795 C CA . ILE A 1 95 ? 11.243 -3.970 -4.182 1.00 90.06 95 ILE A CA 1
ATOM 796 C C . ILE A 1 95 ? 12.118 -5.164 -3.804 1.00 90.06 95 ILE A C 1
ATOM 798 O O . ILE A 1 95 ? 12.008 -5.664 -2.692 1.00 90.06 95 ILE A O 1
ATOM 802 N N . ASN A 1 96 ? 13.009 -5.619 -4.689 1.00 90.19 96 ASN A N 1
ATOM 803 C CA . ASN A 1 96 ? 13.914 -6.734 -4.402 1.00 90.19 96 ASN A CA 1
ATOM 804 C C . ASN A 1 96 ? 15.109 -6.343 -3.517 1.00 90.19 96 ASN A C 1
ATOM 806 O O . ASN A 1 96 ? 15.892 -7.211 -3.129 1.00 90.19 96 ASN A O 1
ATOM 810 N N . LYS A 1 97 ? 15.262 -5.058 -3.180 1.00 91.50 97 LYS A N 1
ATOM 811 C CA . LYS A 1 97 ? 16.289 -4.594 -2.243 1.00 91.50 97 LYS A CA 1
ATOM 812 C C . LYS A 1 97 ? 15.987 -5.114 -0.836 1.00 91.50 97 LYS A C 1
ATOM 814 O O . LYS A 1 97 ? 14.835 -5.105 -0.393 1.00 91.50 97 LYS A O 1
ATOM 819 N N . SER A 1 98 ? 17.022 -5.542 -0.113 1.00 91.56 98 SER A N 1
ATOM 820 C CA . SER A 1 98 ? 16.875 -6.100 1.238 1.00 91.56 98 SER A CA 1
ATOM 821 C C . SER A 1 98 ? 16.218 -5.112 2.194 1.00 91.56 98 SER A C 1
ATOM 823 O O . SER A 1 98 ? 15.289 -5.486 2.905 1.00 91.56 98 SER A O 1
ATOM 825 N N . GLY A 1 99 ? 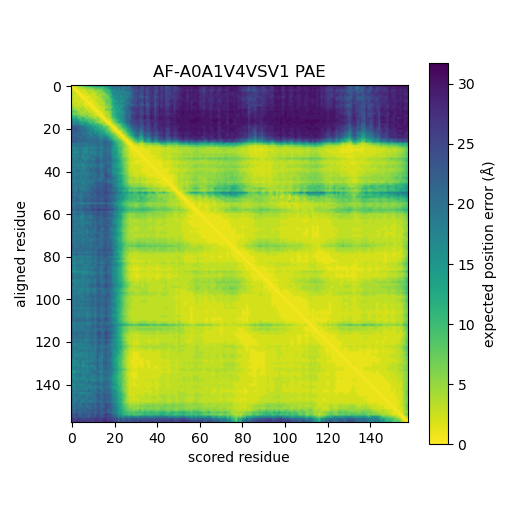16.615 -3.839 2.152 1.00 91.44 99 GLY A N 1
ATOM 826 C CA . GLY A 1 99 ? 16.051 -2.803 3.005 1.00 91.44 99 GLY A CA 1
ATOM 827 C C . GLY A 1 99 ? 14.571 -2.553 2.733 1.00 91.44 99 GLY A C 1
ATOM 828 O O . GLY A 1 99 ? 13.811 -2.319 3.671 1.00 91.44 99 GLY A O 1
ATOM 829 N N . TYR A 1 100 ? 14.116 -2.685 1.483 1.00 92.06 100 TYR A N 1
ATOM 830 C CA . TYR A 1 100 ? 12.691 -2.589 1.165 1.00 92.06 100 TYR A CA 1
ATOM 831 C C . TYR A 1 100 ? 11.896 -3.729 1.820 1.00 92.06 100 TYR A C 1
ATOM 833 O O . TYR A 1 100 ? 10.903 -3.483 2.508 1.00 92.06 100 TYR A O 1
ATOM 841 N N . GLN A 1 101 ? 12.365 -4.971 1.676 1.00 91.75 101 GLN A N 1
ATOM 842 C CA . GLN A 1 101 ? 11.721 -6.143 2.281 1.00 91.75 101 GLN A CA 1
ATOM 843 C C . GLN A 1 101 ? 11.752 -6.101 3.816 1.00 91.75 101 GLN A C 1
ATOM 845 O O . GLN A 1 101 ? 10.754 -6.405 4.473 1.00 91.75 101 GLN A O 1
ATOM 850 N N . GLU A 1 102 ? 12.865 -5.667 4.405 1.00 93.81 102 GLU A N 1
ATOM 851 C CA . GLU A 1 102 ? 12.982 -5.455 5.849 1.00 93.81 102 GLU A CA 1
ATOM 852 C C . GLU A 1 102 ? 12.019 -4.367 6.340 1.00 93.81 102 GLU A C 1
ATOM 854 O O . GLU A 1 102 ? 11.376 -4.526 7.381 1.00 93.81 102 GLU A O 1
ATOM 859 N N . ASN A 1 103 ? 11.854 -3.280 5.583 1.00 93.00 103 ASN A N 1
ATOM 860 C CA . ASN A 1 103 ? 10.908 -2.220 5.916 1.00 93.00 103 ASN A CA 1
ATOM 861 C C . ASN A 1 103 ? 9.457 -2.715 5.898 1.00 93.00 103 ASN A C 1
ATOM 863 O O . ASN A 1 103 ? 8.709 -2.382 6.818 1.00 93.00 103 ASN A O 1
ATOM 867 N N . LEU A 1 104 ? 9.069 -3.565 4.941 1.00 93.50 104 LEU A N 1
ATOM 868 C CA . LEU A 1 104 ? 7.742 -4.195 4.941 1.00 93.50 104 LEU A CA 1
ATOM 869 C C . LEU A 1 104 ? 7.497 -5.009 6.220 1.00 93.50 104 LEU A C 1
ATOM 871 O O . LEU A 1 104 ? 6.475 -4.825 6.882 1.00 93.50 104 LEU A O 1
ATOM 875 N N . GLN A 1 105 ? 8.460 -5.840 6.625 1.00 94.12 105 GLN A N 1
ATOM 876 C CA . GLN A 1 105 ? 8.350 -6.627 7.860 1.00 94.12 105 GLN A CA 1
ATOM 877 C C . GLN A 1 105 ? 8.267 -5.739 9.107 1.00 94.12 105 GLN A C 1
ATOM 879 O O . GLN A 1 105 ? 7.560 -6.049 10.068 1.00 94.12 105 GLN A O 1
ATOM 884 N N . ARG A 1 106 ? 8.990 -4.618 9.114 1.00 94.19 106 ARG A N 1
ATOM 885 C CA . ARG A 1 106 ? 8.979 -3.667 10.230 1.00 94.19 106 ARG A CA 1
ATOM 886 C C . ARG A 1 106 ? 7.655 -2.917 10.326 1.00 94.19 106 ARG A C 1
ATOM 888 O O . ARG A 1 106 ? 7.182 -2.723 11.444 1.00 94.19 106 ARG A O 1
ATOM 895 N N . ILE A 1 107 ? 7.030 -2.576 9.199 1.00 94.94 107 ILE A N 1
ATOM 896 C CA . ILE A 1 107 ? 5.667 -2.029 9.162 1.00 94.94 107 ILE A CA 1
ATOM 897 C C . ILE A 1 107 ? 4.674 -3.049 9.730 1.00 94.94 107 ILE A C 1
ATOM 899 O O . ILE A 1 107 ? 3.911 -2.698 10.632 1.00 94.94 107 ILE A O 1
ATOM 903 N N . ASP A 1 108 ? 4.729 -4.308 9.282 1.00 96.12 108 ASP A N 1
ATOM 904 C CA . ASP A 1 108 ? 3.872 -5.375 9.814 1.00 96.12 108 ASP A CA 1
ATOM 905 C C . ASP A 1 108 ? 4.045 -5.515 11.335 1.00 96.12 108 ASP A C 1
ATOM 907 O O . ASP A 1 108 ? 3.066 -5.566 12.079 1.00 96.12 108 ASP A O 1
ATOM 911 N N . ASN A 1 109 ? 5.292 -5.522 11.818 1.00 95.56 109 ASN A N 1
ATOM 912 C CA . ASN A 1 109 ? 5.599 -5.604 13.246 1.00 95.56 109 ASN A CA 1
ATOM 913 C C . ASN A 1 109 ? 5.103 -4.386 14.033 1.00 95.56 109 ASN A C 1
ATOM 915 O O . ASN A 1 109 ? 4.589 -4.552 15.135 1.00 95.56 109 ASN A O 1
ATOM 919 N N . TYR A 1 110 ? 5.210 -3.177 13.481 1.00 95.50 110 TYR A N 1
ATOM 920 C CA . TYR A 1 110 ? 4.756 -1.955 14.145 1.00 95.50 110 TYR A CA 1
ATOM 921 C C . TYR A 1 110 ? 3.256 -1.957 14.438 1.00 95.50 110 TYR A C 1
ATOM 923 O O . TYR A 1 110 ? 2.853 -1.413 15.466 1.00 95.50 110 TYR A O 1
ATOM 931 N N . PHE A 1 111 ? 2.441 -2.566 13.572 1.00 96.38 111 PHE A N 1
ATOM 932 C CA . PHE A 1 111 ? 0.992 -2.636 13.766 1.00 96.38 111 PHE A CA 1
ATOM 933 C C . PHE A 1 111 ? 0.522 -3.803 14.645 1.00 96.38 111 PHE A C 1
ATOM 935 O O . PHE A 1 111 ? -0.597 -3.727 15.145 1.00 96.38 111 PHE A O 1
ATOM 942 N N . LYS A 1 112 ? 1.347 -4.834 14.899 1.00 95.00 112 LYS A N 1
ATOM 943 C CA . LYS A 1 112 ? 0.962 -6.003 15.725 1.00 95.00 112 LYS A CA 1
ATOM 944 C C . LYS A 1 112 ? 0.455 -5.628 17.117 1.00 95.00 112 LYS A C 1
ATOM 946 O O . LYS A 1 112 ? -0.501 -6.229 17.594 1.00 95.00 112 LYS A O 1
ATOM 951 N N . ASP A 1 113 ? 1.072 -4.624 17.734 1.00 90.00 113 ASP A N 1
ATOM 952 C CA . ASP A 1 113 ? 0.776 -4.217 19.112 1.00 90.00 113 ASP A CA 1
ATOM 953 C C . ASP A 1 113 ? -0.121 -2.966 19.189 1.00 90.00 113 ASP A C 1
ATOM 955 O O . ASP A 1 113 ? -0.263 -2.349 20.249 1.00 90.00 113 ASP A O 1
ATOM 959 N N . LYS A 1 114 ? -0.704 -2.529 18.063 1.00 93.75 114 LYS A N 1
ATOM 960 C CA . LYS A 1 114 ? -1.543 -1.324 18.011 1.00 93.75 114 LYS A CA 1
ATOM 961 C C . LYS A 1 114 ? -3.019 -1.686 18.195 1.00 93.75 114 LYS A C 1
ATOM 963 O O . LYS A 1 114 ? -3.464 -2.714 17.697 1.00 93.75 114 LYS A O 1
ATOM 968 N N . PRO A 1 115 ? -3.820 -0.8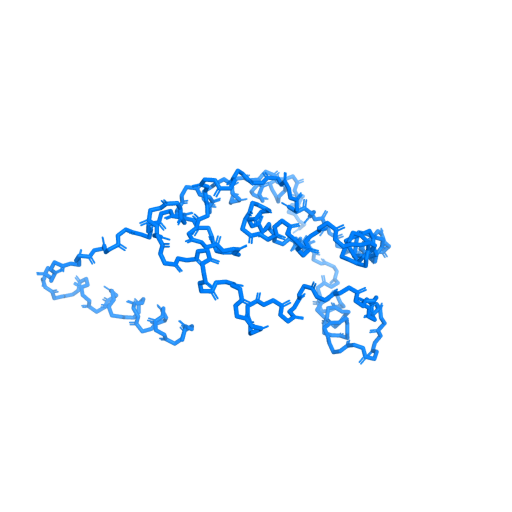24 18.847 1.00 93.88 115 PRO A N 1
ATOM 969 C CA . PRO A 1 115 ? -5.250 -1.058 19.049 1.00 93.88 115 PRO A CA 1
ATOM 970 C C . PRO A 1 115 ? -6.073 -0.708 17.792 1.00 93.88 115 PRO A C 1
ATOM 972 O O . PRO A 1 115 ? -7.053 0.030 17.874 1.00 93.88 115 PRO A O 1
ATOM 975 N N . VAL A 1 116 ? -5.642 -1.178 16.621 1.00 94.31 116 VAL A N 1
ATOM 976 C CA . VAL A 1 116 ? -6.286 -0.966 15.314 1.00 94.31 116 VAL A CA 1
ATOM 977 C C . VAL A 1 116 ? -6.159 -2.236 14.483 1.00 94.31 116 VAL A C 1
ATOM 979 O O . VAL A 1 116 ? -5.182 -2.969 14.621 1.00 94.31 116 VAL A O 1
ATOM 982 N N . ASP A 1 117 ? -7.105 -2.469 13.579 1.00 94.25 117 ASP A N 1
ATOM 983 C CA . ASP A 1 117 ? -6.943 -3.516 12.578 1.00 94.25 117 ASP A CA 1
ATOM 984 C C . ASP A 1 117 ? -5.946 -3.058 11.513 1.00 94.25 117 ASP A C 1
ATOM 986 O O . ASP A 1 117 ? -5.944 -1.894 11.096 1.00 94.25 117 ASP A O 1
ATOM 990 N N . TYR A 1 118 ? -5.121 -3.989 11.042 1.00 96.31 118 TYR A N 1
ATOM 991 C CA . TYR A 1 118 ? -4.134 -3.731 10.005 1.00 96.31 118 TYR A CA 1
ATOM 992 C C . TYR A 1 118 ? -4.201 -4.766 8.882 1.00 96.31 118 TYR A C 1
ATOM 994 O O . TYR A 1 118 ? -4.208 -5.973 9.123 1.00 96.31 118 TYR A O 1
ATOM 1002 N N . LEU A 1 119 ? -4.226 -4.285 7.636 1.00 96.44 119 LEU A N 1
ATOM 1003 C CA . LEU A 1 119 ? -4.136 -5.118 6.439 1.00 96.44 119 LEU A CA 1
ATOM 1004 C C . LEU A 1 119 ? -2.987 -4.669 5.548 1.00 96.44 119 LEU A C 1
ATOM 1006 O O . LEU A 1 119 ? -2.963 -3.550 5.047 1.00 96.44 119 LEU A O 1
ATOM 1010 N N . ASN A 1 120 ? -2.078 -5.585 5.256 1.00 96.75 120 ASN A N 1
ATOM 1011 C CA . ASN A 1 120 ? -1.042 -5.352 4.265 1.00 96.75 120 ASN A CA 1
ATOM 1012 C C . ASN A 1 120 ? -1.526 -5.812 2.874 1.00 96.75 120 ASN A C 1
ATOM 1014 O O . ASN A 1 120 ? -1.835 -6.995 2.726 1.00 96.75 120 ASN A O 1
ATOM 1018 N N . PHE A 1 121 ? -1.634 -4.920 1.878 1.00 96.88 121 PHE A N 1
ATOM 1019 C CA . PHE A 1 121 ? -1.979 -5.273 0.486 1.00 96.88 121 PHE A CA 1
ATOM 1020 C C . PHE A 1 121 ? -0.770 -5.432 -0.446 1.00 96.88 121 PHE A C 1
ATOM 1022 O O . PHE A 1 121 ? -0.961 -5.663 -1.642 1.00 96.88 121 PHE A O 1
ATOM 1029 N N . TYR A 1 122 ? 0.457 -5.360 0.071 1.00 94.56 122 TYR A N 1
ATOM 1030 C CA . TYR A 1 122 ? 1.656 -5.646 -0.712 1.00 94.56 122 TYR A CA 1
ATOM 1031 C C . TYR A 1 122 ? 1.560 -7.031 -1.376 1.00 94.56 122 TYR A C 1
ATOM 1033 O O . TYR A 1 122 ? 1.253 -8.023 -0.711 1.00 94.56 122 TYR A O 1
ATOM 1041 N N . GLY A 1 123 ? 1.755 -7.081 -2.698 1.00 93.62 123 GLY A N 1
ATOM 1042 C CA . GLY A 1 123 ? 1.657 -8.306 -3.500 1.00 93.62 123 GLY A CA 1
ATOM 1043 C C . GLY A 1 123 ? 0.259 -8.946 -3.567 1.00 93.62 123 GLY A C 1
ATOM 1044 O O . GLY A 1 123 ? 0.143 -10.109 -3.946 1.00 93.62 123 GLY A O 1
ATOM 1045 N N . LYS A 1 124 ? -0.817 -8.243 -3.168 1.00 95.12 124 LYS A N 1
ATOM 1046 C CA . LYS A 1 124 ? -2.191 -8.803 -3.125 1.00 95.12 124 LYS A CA 1
ATOM 1047 C C . LYS A 1 124 ? -3.121 -8.335 -4.246 1.00 95.12 124 LYS A C 1
ATOM 1049 O O . LYS A 1 124 ? -4.277 -8.766 -4.277 1.00 95.12 124 LYS A O 1
ATOM 1054 N N . ILE A 1 125 ? -2.662 -7.439 -5.118 1.00 96.75 125 ILE A N 1
ATOM 1055 C CA . ILE A 1 125 ? -3.427 -6.923 -6.259 1.00 96.75 125 ILE A CA 1
ATOM 1056 C C . ILE A 1 125 ? -2.652 -7.241 -7.537 1.00 96.75 125 ILE A C 1
ATOM 1058 O O . ILE A 1 125 ? -1.461 -6.969 -7.602 1.00 96.75 125 ILE A O 1
ATOM 1062 N N . ASP A 1 126 ? -3.333 -7.806 -8.537 1.00 97.38 126 ASP A N 1
ATOM 1063 C CA . ASP A 1 126 ? -2.754 -8.089 -9.857 1.00 97.38 126 ASP A CA 1
ATOM 1064 C C . ASP A 1 126 ? -2.241 -6.792 -10.509 1.00 97.38 126 ASP A C 1
ATOM 1066 O O . ASP A 1 126 ? -2.982 -5.808 -10.605 1.00 97.38 126 ASP A O 1
ATOM 1070 N N . ASN A 1 127 ? -0.996 -6.795 -10.995 1.00 97.44 127 ASN A N 1
ATOM 1071 C CA . ASN A 1 127 ? -0.360 -5.642 -11.638 1.00 97.44 127 ASN A CA 1
ATOM 1072 C C . ASN A 1 127 ? -1.161 -5.089 -12.814 1.00 97.44 127 ASN A C 1
ATOM 1074 O O . ASN A 1 127 ? -1.118 -3.889 -13.087 1.00 97.44 127 ASN A O 1
ATOM 1078 N N . LYS A 1 128 ? -1.948 -5.918 -13.507 1.00 97.25 128 LYS A N 1
ATOM 1079 C CA . LYS A 1 128 ? -2.816 -5.479 -14.614 1.00 97.25 128 LYS A CA 1
ATOM 1080 C C . LYS A 1 128 ? -3.909 -4.509 -14.171 1.00 97.25 128 LYS A C 1
ATOM 1082 O O . LYS A 1 128 ? -4.492 -3.834 -15.016 1.00 97.25 128 LYS A O 1
ATOM 1087 N N . LEU A 1 129 ? -4.181 -4.436 -12.868 1.00 97.25 129 LEU A N 1
ATOM 1088 C CA . LEU A 1 129 ? -5.164 -3.542 -12.263 1.00 97.25 129 LEU A CA 1
ATOM 1089 C C . LEU A 1 129 ? -4.569 -2.196 -11.829 1.00 97.25 129 LEU A C 1
ATOM 1091 O O . LEU A 1 129 ? -5.227 -1.430 -11.121 1.00 97.25 129 LEU A O 1
ATOM 1095 N N . PHE A 1 130 ? -3.351 -1.883 -12.267 1.00 97.31 130 PHE A N 1
ATOM 1096 C CA . PHE A 1 130 ? -2.720 -0.598 -12.022 1.00 97.31 130 PHE A CA 1
ATOM 1097 C C . PHE A 1 130 ? -2.694 0.288 -13.265 1.00 97.31 130 PHE A C 1
ATOM 1099 O O . PHE A 1 130 ? -2.530 -0.157 -14.401 1.00 97.31 130 PHE A O 1
ATOM 1106 N N . SER A 1 131 ? -2.839 1.585 -13.027 1.00 95.69 131 SER A N 1
ATOM 1107 C CA . SER A 1 131 ? -2.634 2.627 -14.023 1.00 95.69 131 SER A CA 1
ATOM 1108 C C . SER A 1 131 ? -1.166 3.061 -14.093 1.00 95.69 131 SER A C 1
ATOM 1110 O O . SER A 1 131 ? -0.705 3.483 -15.153 1.00 95.69 131 SER A O 1
ATOM 1112 N N . ASP A 1 132 ? -0.428 2.948 -12.989 1.00 94.12 132 ASP A N 1
ATOM 1113 C CA . ASP A 1 132 ? 1.010 3.206 -12.891 1.00 94.12 132 ASP A CA 1
ATOM 1114 C C . ASP A 1 132 ? 1.644 2.326 -11.795 1.00 94.12 132 ASP A C 1
ATOM 1116 O O . ASP A 1 132 ? 1.212 1.196 -11.594 1.00 94.12 132 ASP A O 1
ATOM 1120 N N . HIS A 1 133 ? 2.691 2.792 -11.116 1.00 94.12 133 HIS A N 1
ATOM 1121 C CA . HIS A 1 133 ? 3.386 2.018 -10.094 1.00 94.12 133 HIS A CA 1
ATOM 1122 C C . HIS A 1 133 ? 2.690 1.998 -8.718 1.00 94.12 133 HIS A C 1
ATOM 1124 O O . HIS A 1 133 ? 3.005 1.137 -7.899 1.00 94.12 133 HIS A O 1
ATOM 1130 N N . ILE A 1 134 ? 1.729 2.895 -8.460 1.00 93.19 134 ILE A N 1
ATOM 1131 C CA . ILE A 1 134 ? 1.042 3.026 -7.156 1.00 93.19 134 ILE A CA 1
ATOM 1132 C C . ILE A 1 134 ? -0.479 3.213 -7.263 1.00 93.19 134 ILE A C 1
ATOM 1134 O O . ILE A 1 134 ? -1.203 2.941 -6.306 1.00 93.19 134 ILE A O 1
ATOM 1138 N N . HIS A 1 135 ? -0.991 3.675 -8.403 1.00 94.88 135 HIS A N 1
ATOM 1139 C CA . HIS A 1 135 ? -2.407 3.979 -8.593 1.00 94.88 135 HIS A CA 1
ATOM 1140 C C . HIS A 1 135 ? -3.125 2.871 -9.356 1.00 94.88 135 HIS A C 1
ATOM 1142 O O . HIS A 1 135 ? -2.659 2.410 -10.400 1.00 94.88 135 HIS A O 1
ATOM 1148 N N . LEU A 1 136 ? -4.318 2.514 -8.886 1.00 95.62 136 LEU A N 1
ATOM 1149 C CA . LEU A 1 136 ? -5.171 1.487 -9.480 1.00 95.62 136 LEU A CA 1
ATOM 1150 C C . LEU A 1 136 ? -6.029 2.045 -10.628 1.00 95.62 136 LEU A C 1
ATOM 1152 O O . LEU A 1 136 ? -6.344 3.234 -10.667 1.00 95.62 136 LEU A O 1
ATOM 1156 N N . ILE A 1 137 ? -6.441 1.177 -11.551 1.00 93.88 137 ILE A N 1
ATOM 1157 C CA . ILE A 1 137 ? -7.577 1.442 -12.455 1.00 93.88 137 ILE A CA 1
ATOM 1158 C C . ILE A 1 137 ? -8.906 1.157 -11.717 1.00 93.88 137 ILE A C 1
ATOM 1160 O O . ILE A 1 137 ? -8.877 0.580 -10.621 1.00 93.88 137 ILE A O 1
ATOM 1164 N N . PRO A 1 138 ? -10.082 1.538 -12.258 1.00 94.00 138 PRO A N 1
ATOM 1165 C CA . PRO A 1 138 ? -11.371 1.326 -11.589 1.00 94.00 138 PRO A CA 1
ATOM 1166 C C . PRO A 1 138 ? -11.605 -0.111 -11.099 1.00 94.00 138 PRO A C 1
ATOM 1168 O O . PRO A 1 138 ? -12.089 -0.316 -9.986 1.00 94.00 138 PRO A O 1
ATOM 1171 N N . GLU A 1 139 ? -11.203 -1.111 -11.879 1.00 94.62 139 GLU A N 1
ATOM 1172 C CA . GLU A 1 139 ? -11.298 -2.531 -11.542 1.00 94.62 139 GLU A CA 1
ATOM 1173 C C . GLU A 1 139 ? -10.424 -2.898 -10.330 1.00 94.62 139 GLU A C 1
ATOM 1175 O O . GLU A 1 139 ? -10.849 -3.662 -9.460 1.00 94.62 139 GLU A O 1
ATOM 1180 N N . GLY A 1 140 ? -9.233 -2.305 -10.220 1.00 95.00 140 GLY A N 1
ATOM 1181 C CA . GLY A 1 140 ? -8.361 -2.456 -9.055 1.00 95.00 140 GLY A CA 1
ATOM 1182 C C . GLY A 1 140 ? -8.968 -1.841 -7.797 1.00 95.00 140 GLY A C 1
ATOM 1183 O O . GLY A 1 140 ? -9.006 -2.485 -6.745 1.00 95.00 140 GLY A O 1
ATOM 1184 N N . TYR A 1 141 ? -9.530 -0.633 -7.901 1.00 95.56 141 TYR A N 1
ATOM 1185 C CA . TYR A 1 141 ? -10.251 -0.010 -6.786 1.00 95.56 141 TYR A CA 1
ATOM 1186 C C . TYR A 1 141 ? -11.494 -0.806 -6.377 1.00 95.56 141 TYR A C 1
ATOM 1188 O O . TYR A 1 141 ? -11.802 -0.915 -5.187 1.00 95.56 141 TYR A O 1
ATOM 1196 N N . TYR A 1 142 ? -12.189 -1.419 -7.334 1.00 94.56 142 TYR A N 1
ATOM 1197 C CA . TYR A 1 142 ? -13.300 -2.318 -7.042 1.00 94.56 142 TYR A CA 1
ATOM 1198 C C . TYR A 1 142 ? -12.845 -3.548 -6.241 1.00 94.56 142 TYR A C 1
ATOM 1200 O O . TYR A 1 142 ? -13.468 -3.892 -5.234 1.00 94.56 142 TYR A O 1
ATOM 1208 N N . TYR A 1 143 ? -11.728 -4.175 -6.616 1.00 94.94 143 TYR A N 1
ATOM 1209 C CA . TYR A 1 143 ? -11.150 -5.287 -5.855 1.00 94.94 143 TYR A CA 1
ATOM 1210 C C . TYR A 1 143 ? -10.724 -4.876 -4.435 1.00 94.94 143 TYR A C 1
ATOM 1212 O O . TYR A 1 143 ? -11.078 -5.547 -3.457 1.00 94.94 143 TYR A O 1
ATOM 1220 N N . LEU A 1 144 ? -10.009 -3.752 -4.307 1.00 95.50 144 LEU A N 1
ATOM 1221 C CA . LEU A 1 144 ? -9.577 -3.219 -3.014 1.00 95.50 144 LEU A CA 1
ATOM 1222 C C . LEU A 1 144 ? -10.784 -2.916 -2.117 1.00 95.50 144 LEU A C 1
ATOM 1224 O O . LEU A 1 144 ? -10.833 -3.372 -0.977 1.00 95.50 144 LEU A O 1
ATOM 1228 N N . SER A 1 145 ? -11.792 -2.213 -2.642 1.00 95.31 145 SER A N 1
ATOM 1229 C CA . SER A 1 145 ? -12.994 -1.855 -1.881 1.00 95.31 145 SER A CA 1
ATOM 1230 C C . SER A 1 145 ? -13.774 -3.080 -1.406 1.00 95.31 145 SER A C 1
ATOM 1232 O O . SER A 1 145 ? -14.184 -3.111 -0.249 1.00 95.31 145 SER A O 1
ATOM 1234 N N . LYS A 1 146 ? -13.913 -4.129 -2.229 1.00 94.38 146 LYS A N 1
ATOM 1235 C CA . LYS A 1 146 ? -14.512 -5.403 -1.798 1.00 94.38 146 LYS A CA 1
ATOM 1236 C C . LYS A 1 146 ? -13.730 -6.066 -0.669 1.00 94.38 146 LYS A C 1
ATOM 1238 O O . LYS A 1 146 ? -14.336 -6.574 0.274 1.00 94.38 146 LYS A O 1
ATOM 1243 N N . SER A 1 147 ? -12.403 -6.060 -0.764 1.00 92.75 147 SER A N 1
ATOM 1244 C CA . SER A 1 147 ? -11.526 -6.654 0.249 1.00 92.75 147 SER A CA 1
ATOM 1245 C C . SER A 1 147 ? -11.628 -5.909 1.580 1.00 92.75 147 SER A C 1
ATOM 1247 O O . SER A 1 147 ? -11.818 -6.535 2.620 1.00 92.75 147 SER A O 1
ATOM 1249 N N . LEU A 1 148 ? -11.596 -4.574 1.541 1.00 94.19 148 LEU A N 1
ATOM 1250 C CA . LEU A 1 148 ? -11.792 -3.725 2.718 1.00 94.19 148 LEU A CA 1
ATOM 1251 C C . LEU A 1 148 ? -13.201 -3.891 3.302 1.00 94.19 148 LEU A C 1
ATOM 1253 O O . LE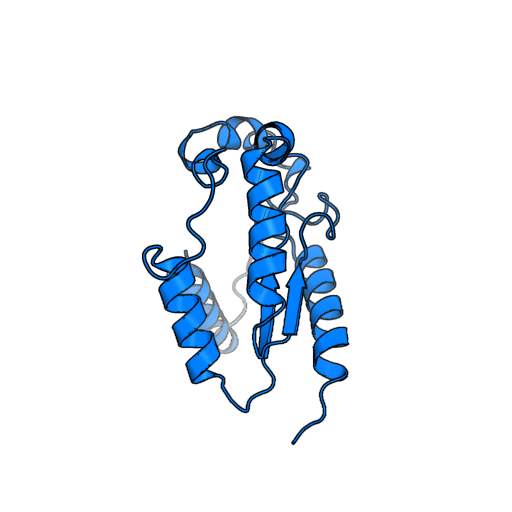U A 1 148 ? -13.343 -4.057 4.512 1.00 94.19 148 LEU A O 1
ATOM 1257 N N . TYR A 1 149 ? -14.232 -3.910 2.449 1.00 93.94 149 TYR A N 1
ATOM 1258 C CA . TYR A 1 149 ? -15.623 -4.091 2.860 1.00 93.94 149 TYR A CA 1
ATOM 1259 C C . TYR A 1 149 ? -15.826 -5.405 3.616 1.00 93.94 149 TYR A C 1
ATOM 1261 O O . TYR A 1 149 ? -16.469 -5.423 4.662 1.00 93.94 149 TYR A O 1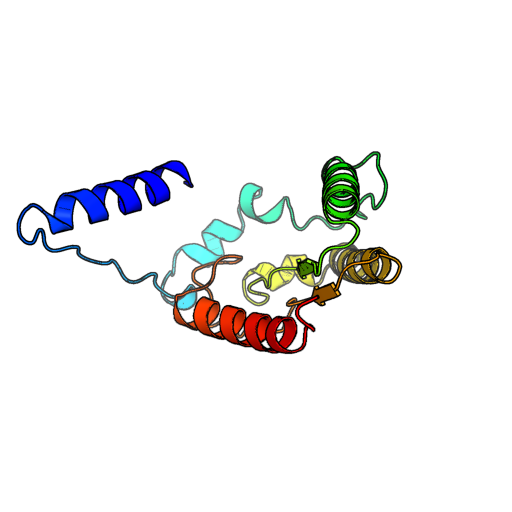
ATOM 1269 N N . LYS A 1 150 ? -15.232 -6.503 3.130 1.00 90.06 150 LYS A N 1
ATOM 1270 C CA . LYS A 1 150 ? -15.290 -7.802 3.809 1.00 90.06 150 LYS A CA 1
ATOM 1271 C C . LYS A 1 150 ? -14.751 -7.721 5.237 1.00 90.06 150 LYS A C 1
ATOM 1273 O O . LYS A 1 150 ? -15.351 -8.319 6.122 1.00 90.06 150 LYS A O 1
ATOM 1278 N N . THR A 1 151 ? -13.662 -6.988 5.457 1.00 87.62 151 THR A N 1
ATOM 1279 C CA . THR A 1 151 ? -13.077 -6.807 6.790 1.00 87.62 151 THR A CA 1
ATOM 1280 C C . THR A 1 151 ? -13.981 -5.971 7.684 1.00 87.62 151 THR A C 1
ATOM 1282 O O . THR A 1 151 ? -14.397 -6.444 8.740 1.00 87.62 151 THR A O 1
ATOM 1285 N N . ILE A 1 152 ? -14.365 -4.769 7.248 1.00 92.25 152 ILE A N 1
ATOM 1286 C CA . ILE A 1 152 ? -15.163 -3.860 8.087 1.00 92.25 152 ILE A CA 1
ATOM 1287 C C . ILE A 1 152 ? -16.574 -4.395 8.363 1.00 92.25 152 ILE A C 1
ATOM 1289 O O . ILE A 1 152 ? -17.148 -4.086 9.399 1.00 92.25 152 ILE A O 1
ATOM 1293 N N . ASN A 1 153 ? -17.131 -5.239 7.487 1.00 89.94 153 ASN A N 1
ATOM 1294 C CA . ASN A 1 153 ? -18.450 -5.845 7.691 1.00 89.94 153 ASN A CA 1
ATOM 1295 C C . ASN A 1 153 ? -18.457 -6.933 8.786 1.00 89.94 153 ASN A C 1
ATOM 1297 O O . ASN A 1 153 ? -19.519 -7.423 9.158 1.00 89.94 153 ASN A O 1
ATOM 1301 N N . THR A 1 154 ? -17.288 -7.325 9.307 1.00 85.81 154 THR A N 1
ATOM 1302 C CA . THR A 1 154 ? -17.187 -8.194 10.496 1.00 85.81 154 THR A CA 1
ATOM 1303 C C . THR A 1 154 ? -17.229 -7.419 11.810 1.00 85.81 154 THR A C 1
ATOM 1305 O O . THR A 1 154 ? -17.390 -8.018 12.877 1.00 85.81 154 THR A O 1
ATOM 1308 N N . TRP A 1 1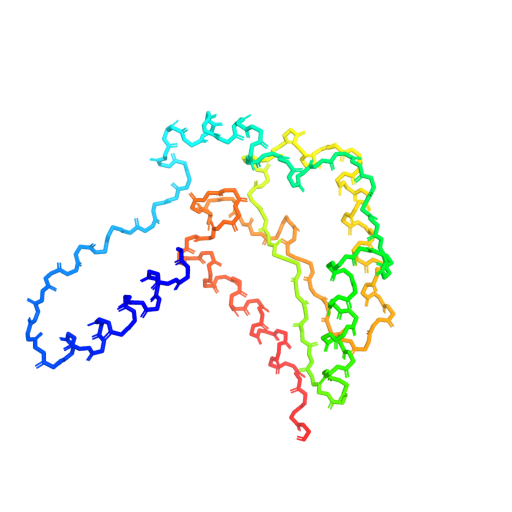55 ? -17.089 -6.094 11.757 1.00 88.56 155 TRP A N 1
ATOM 1309 C CA . TRP A 1 155 ? -17.097 -5.267 12.948 1.00 88.56 155 TRP A CA 1
ATOM 1310 C C . TRP A 1 155 ? -18.483 -5.228 13.569 1.00 88.56 155 TRP A C 1
ATOM 1312 O O . TRP A 1 155 ? -19.490 -4.979 12.905 1.00 88.56 155 TRP A O 1
ATOM 1322 N N . LYS A 1 156 ? -18.530 -5.432 14.884 1.00 75.44 156 LYS A N 1
ATOM 1323 C CA . LYS A 1 156 ? -19.742 -5.160 15.647 1.00 75.44 156 LYS A CA 1
ATOM 1324 C C . LYS A 1 156 ? -19.945 -3.649 15.688 1.00 75.44 156 LYS A C 1
ATOM 1326 O O . LYS A 1 156 ? -19.016 -2.901 15.997 1.00 75.44 156 LYS A O 1
ATOM 1331 N N . ILE A 1 157 ? -21.156 -3.216 15.359 1.00 67.50 157 ILE A N 1
ATOM 1332 C CA . ILE A 1 157 ? -21.589 -1.848 15.623 1.00 67.50 157 ILE A CA 1
ATOM 1333 C C . ILE A 1 157 ? -21.805 -1.780 17.136 1.00 67.50 157 ILE A C 1
ATOM 1335 O O . ILE A 1 157 ? -22.678 -2.479 17.653 1.00 67.50 157 ILE A O 1
ATOM 1339 N N . ASN A 1 158 ? -20.943 -1.033 17.824 1.00 54.69 158 ASN A N 1
ATOM 1340 C CA . ASN A 1 158 ? -21.109 -0.717 19.241 1.00 54.69 158 ASN A CA 1
ATOM 1341 C C . ASN A 1 158 ? -22.168 0.370 19.416 1.00 54.69 158 ASN A C 1
ATOM 1343 O O . ASN A 1 158 ? -22.180 1.301 18.576 1.00 54.69 158 ASN A O 1
#

Nearest PDB structures (foldseek):
  1zor-assembly1_B  TM=4.307E-01  e=2.250E+00  Thermotoga maritima MSB8
  5svn-assembly1_A  TM=3.640E-01  e=4.022E+00  Homo sapiens
  8jns-assembly1_A  TM=2.719E-01  e=9.928E+00  Caenorhabditis elegans

Radius of gyration: 18.89 Å; Cα contacts (8 Å, |Δi|>4): 140; chains: 1; bounding box: 46×31×45 Å

Mean predicted aligned error: 9.23 Å

Foldseek 3Di:
DVVVVVVVVVVVVVDVVPDDDPPPPPQLAAQVVPPCALVVCVDCVNCVVLDLDADPCDCVPVVNVVVVVVLVVCPPHAAEDEAAEWLCVSCVVRCPRPSNVVNVVVVVVSCPPGPYHYYYCYVVFPSRQASHGGHGGPVRVVVVCVVVCVVCVPDDDD

Sequence (158 aa):
MYKDLLQLYFAEKINQIRGKIPVETKSVQPWYAKDFLPELLKQPEYRRDYADNMFEMDGNNPQIYFLNKIIELQKGKNTLIFLAAVNDELLYDDINKSGYQENLQRIDNYFKDKPVDYLNFYGKIDNKLFSDHIHLIPEGYYYLSKSLYKTINTWKIN

Secondary structure (DSSP, 8-state):
-HHHHHHHHHHHHHHTTS------------GGG-TTHHHHTTSHHHHGGG-SSPP--STTSHHHHHHHHHHHHTTTS--EEEEPP--TTTTHHHHTSHHHHHHHHHHHHHHHTSSSEEEE-TT-S-GGGBSSSSPBPHHHHHHHHHHHHHHHTTS---